Protein AF-A0A7C3SY95-F1 (afdb_monomer_lite)

Secondary structure (DSSP, 8-state):
--------------------TT-HHHHHHHHHHTHHHH-SS-SSEEEHHHHHHHSTT--HHHHHHH-SSSSSEEEHHHHHHHHHHHHH-S--SSS----------THHHHHHHHHHHHHHHHHHHT---

Foldseek 3Di:
DDDDDDDDDPPPPLPAPEDDPPDLLSLLVVCLVCVVVLPPPPPQKHAPVSSCVRHPPDDQVSQVVLVDVNPRIHHSVSSVVVNVVVVQPPDDPDPDDDPDDDPPPCPVVVVVVVVVVVVVVVVVVPPDD

Radius of gyration: 28.33 Å; chains: 1; bounding box: 79×61×69 Å

Sequence (129 aa):
MITLFSIMALTTTTNPIIVEKDKPIDYAYAMYDNFDMIDTNGDDLITLQEAQRLIEGLDLEIFLSFDRDGNQQLSEEELQLAIKELSTCGSQLQRGCSCAVNRVETWISDFIAILFSMTILLFMGSVKK

Structure (mmCIF, N/CA/C/O backbone):
data_AF-A0A7C3SY95-F1
#
_entry.id   AF-A0A7C3SY95-F1
#
loop_
_atom_site.group_PDB
_atom_site.id
_atom_site.type_symbol
_atom_site.label_atom_id
_atom_site.label_alt_id
_atom_site.label_comp_id
_atom_site.label_asym_id
_atom_site.label_entity_id
_atom_site.label_seq_id
_atom_site.pdbx_PDB_ins_code
_atom_site.Cartn_x
_atom_site.Cartn_y
_atom_site.Cartn_z
_atom_site.occupancy
_atom_site.B_iso_or_equiv
_atom_site.auth_seq_id
_atom_site.auth_comp_id
_atom_site.auth_asym_id
_atom_site.auth_atom_id
_atom_site.pdbx_PDB_model_num
ATOM 1 N N . MET A 1 1 ? 14.345 -36.239 -38.924 1.00 42.25 1 MET A N 1
ATOM 2 C CA . MET A 1 1 ? 14.813 -34.838 -38.979 1.00 42.25 1 MET A CA 1
ATOM 3 C C . MET A 1 1 ? 13.989 -34.067 -37.962 1.00 42.25 1 MET A C 1
ATOM 5 O O . MET A 1 1 ? 12.778 -34.228 -37.958 1.00 42.25 1 MET A O 1
ATOM 9 N N . ILE A 1 2 ? 14.661 -33.419 -37.014 1.00 44.66 2 ILE A N 1
ATOM 10 C CA . ILE A 1 2 ? 14.120 -32.952 -35.729 1.00 44.66 2 ILE A CA 1
ATOM 11 C C . ILE A 1 2 ? 13.095 -31.823 -35.929 1.00 44.66 2 ILE A C 1
ATOM 13 O O . ILE A 1 2 ? 13.294 -30.930 -36.747 1.00 44.66 2 ILE A O 1
ATOM 17 N N . THR A 1 3 ? 11.999 -31.910 -35.179 1.00 49.72 3 THR A N 1
ATOM 18 C CA . THR A 1 3 ? 10.897 -30.949 -35.048 1.00 49.72 3 THR A CA 1
ATOM 19 C C . THR A 1 3 ? 11.361 -29.610 -34.475 1.00 49.72 3 THR A C 1
ATOM 21 O O . THR A 1 3 ? 12.041 -29.603 -33.453 1.00 49.72 3 THR A O 1
ATOM 24 N N . LEU A 1 4 ? 10.909 -28.488 -35.042 1.00 48.38 4 LEU A N 1
ATOM 25 C CA . LEU A 1 4 ? 11.000 -27.169 -34.408 1.00 48.38 4 LEU A CA 1
ATOM 26 C C . LEU A 1 4 ? 9.627 -26.490 -34.463 1.00 48.38 4 LEU A C 1
ATOM 28 O O . LEU A 1 4 ? 9.239 -25.894 -35.463 1.00 48.38 4 LEU A O 1
ATOM 32 N N . PHE A 1 5 ? 8.886 -26.637 -33.365 1.00 50.69 5 PHE A N 1
ATOM 33 C CA . PHE A 1 5 ? 7.806 -25.736 -32.981 1.00 50.69 5 PHE A CA 1
ATOM 34 C C . PHE A 1 5 ? 8.436 -24.368 -32.697 1.00 50.69 5 PHE A C 1
ATOM 36 O O . PHE A 1 5 ? 9.169 -24.226 -31.719 1.00 50.69 5 PHE A O 1
ATOM 43 N N . SER A 1 6 ? 8.183 -23.374 -33.550 1.00 50.88 6 SER A N 1
ATOM 44 C CA . SER A 1 6 ? 8.517 -21.987 -33.223 1.00 50.88 6 SER A CA 1
ATOM 45 C C . SER A 1 6 ? 7.510 -21.454 -32.212 1.00 50.88 6 SER A C 1
ATOM 47 O O . SER A 1 6 ? 6.304 -21.409 -32.442 1.00 50.88 6 SER A O 1
ATOM 49 N N . ILE A 1 7 ? 8.073 -21.114 -31.066 1.00 58.22 7 ILE A N 1
ATOM 50 C CA . ILE A 1 7 ? 7.466 -20.663 -29.827 1.00 58.22 7 ILE A CA 1
ATOM 51 C C . ILE A 1 7 ? 7.208 -19.152 -29.931 1.00 58.22 7 ILE A C 1
ATOM 53 O O . ILE A 1 7 ? 7.998 -18.445 -30.546 1.00 58.22 7 ILE A O 1
ATOM 57 N N . MET A 1 8 ? 6.138 -18.697 -29.272 1.00 52.16 8 MET A N 1
ATOM 58 C CA . MET A 1 8 ? 5.982 -17.378 -28.638 1.00 52.16 8 MET A CA 1
ATOM 59 C C . MET A 1 8 ? 6.286 -16.111 -29.453 1.00 52.16 8 MET A C 1
ATOM 61 O O . MET A 1 8 ? 7.429 -15.723 -29.654 1.00 52.16 8 MET A O 1
ATOM 65 N N . ALA A 1 9 ? 5.231 -15.329 -29.664 1.00 38.56 9 ALA A N 1
ATOM 66 C CA . ALA A 1 9 ? 5.232 -13.942 -29.205 1.00 38.56 9 ALA A CA 1
ATOM 67 C C . ALA A 1 9 ? 3.789 -13.560 -28.856 1.00 38.56 9 ALA A C 1
ATOM 69 O O . ALA A 1 9 ? 3.079 -12.942 -29.644 1.00 38.56 9 ALA A O 1
ATOM 70 N N . LEU A 1 10 ? 3.332 -13.997 -27.678 1.00 38.59 10 LEU A N 1
ATOM 71 C CA . LEU A 1 10 ? 2.187 -13.373 -27.027 1.00 38.59 10 LEU A CA 1
ATOM 72 C C . LEU A 1 10 ? 2.680 -11.990 -26.599 1.00 38.59 10 LEU A C 1
ATOM 74 O O . LEU A 1 10 ? 3.339 -11.851 -25.574 1.00 38.59 10 LEU A O 1
ATOM 78 N N . THR A 1 11 ? 2.472 -10.982 -27.440 1.00 40.03 11 THR A N 1
ATOM 79 C CA . THR A 1 11 ? 2.727 -9.593 -27.068 1.00 40.03 11 THR A CA 1
ATOM 80 C C . THR A 1 11 ? 1.663 -9.208 -26.051 1.00 40.03 11 THR A C 1
ATOM 82 O O . THR A 1 11 ? 0.590 -8.730 -26.416 1.00 40.03 11 THR A O 1
ATOM 85 N N . THR A 1 12 ? 1.928 -9.471 -24.773 1.00 38.12 12 THR A N 1
ATOM 86 C CA . THR A 1 12 ? 1.223 -8.807 -23.683 1.00 38.12 12 THR A CA 1
ATOM 87 C C . THR A 1 12 ? 1.573 -7.335 -23.805 1.00 38.12 12 THR A C 1
ATOM 89 O O . THR A 1 12 ? 2.667 -6.905 -23.448 1.00 38.12 12 THR A O 1
ATOM 92 N N . THR A 1 13 ? 0.676 -6.572 -24.415 1.00 37.81 13 THR A N 1
ATOM 93 C CA . THR A 1 13 ? 0.712 -5.118 -24.381 1.00 37.81 13 THR A CA 1
ATOM 94 C C . THR A 1 13 ? 0.508 -4.715 -22.926 1.00 37.81 13 THR A C 1
ATOM 96 O O . THR A 1 13 ? -0.626 -4.566 -22.475 1.00 37.81 13 THR A O 1
ATOM 99 N N . THR A 1 14 ? 1.596 -4.604 -22.168 1.00 44.19 14 THR A N 1
ATOM 100 C CA . THR A 1 14 ? 1.605 -3.915 -20.880 1.00 44.19 14 THR A CA 1
ATOM 101 C C . THR A 1 14 ? 1.451 -2.438 -21.200 1.00 44.19 14 THR A C 1
ATOM 103 O O . THR A 1 14 ? 2.426 -1.711 -21.374 1.00 44.19 14 THR A O 1
ATOM 106 N N . ASN A 1 15 ? 0.210 -2.023 -21.430 1.00 57.06 15 ASN A N 1
ATOM 107 C CA . ASN A 1 15 ? -0.105 -0.613 -21.510 1.00 57.06 15 ASN A CA 1
ATOM 108 C C . ASN A 1 15 ? 0.135 -0.066 -20.093 1.00 57.06 15 ASN A C 1
ATOM 110 O O . ASN A 1 15 ? -0.489 -0.592 -19.169 1.00 57.06 15 ASN A O 1
ATOM 114 N N . PRO A 1 16 ? 1.064 0.884 -19.892 1.00 58.16 16 PRO A N 1
ATOM 115 C CA . PRO A 1 16 ? 1.356 1.392 -18.558 1.00 58.16 16 PRO A CA 1
ATOM 116 C C . PRO A 1 16 ? 0.078 1.968 -17.949 1.00 58.16 16 PRO A C 1
ATOM 118 O O . PRO A 1 16 ? -0.711 2.624 -18.642 1.00 58.16 16 PRO A O 1
ATOM 121 N N . ILE A 1 17 ? -0.152 1.692 -16.666 1.00 67.75 17 ILE A N 1
ATOM 122 C CA . ILE A 1 17 ? -1.318 2.222 -15.962 1.00 67.75 17 ILE A CA 1
ATOM 123 C C . ILE A 1 17 ? -1.022 3.691 -15.670 1.00 67.75 17 ILE A C 1
ATOM 125 O O . ILE A 1 17 ? -0.282 4.022 -14.746 1.00 67.75 17 ILE A O 1
ATOM 129 N N . ILE A 1 18 ? -1.571 4.579 -16.496 1.00 61.22 18 ILE A N 1
ATOM 130 C CA . ILE A 1 18 ? -1.479 6.025 -16.292 1.00 61.22 18 ILE A CA 1
ATOM 131 C C . ILE A 1 18 ? -2.519 6.404 -15.236 1.00 61.22 18 ILE A C 1
ATOM 133 O O . ILE A 1 18 ? -3.711 6.475 -15.533 1.00 61.22 18 ILE A O 1
ATOM 137 N N . VAL A 1 19 ? -2.064 6.625 -14.003 1.00 63.56 19 VAL A N 1
ATOM 138 C CA . VAL A 1 19 ? -2.909 7.064 -12.885 1.00 63.56 19 VAL A CA 1
ATOM 139 C C . VAL A 1 19 ? -2.802 8.582 -12.734 1.00 63.56 19 VAL A C 1
ATOM 141 O O . VAL A 1 19 ? -1.708 9.148 -12.714 1.00 63.56 19 VAL A O 1
ATOM 144 N N . GLU A 1 20 ? -3.949 9.254 -12.652 1.00 59.72 20 GLU A N 1
ATOM 145 C CA . GLU A 1 20 ? -4.035 10.699 -12.443 1.00 59.72 20 GLU A CA 1
ATOM 146 C C . GLU A 1 20 ? -3.625 11.048 -10.999 1.00 59.72 20 GLU A C 1
ATOM 148 O O . GLU A 1 20 ? -4.209 10.555 -10.034 1.00 59.72 20 GLU A O 1
ATOM 153 N N . LYS A 1 21 ? -2.610 11.913 -10.839 1.00 56.94 21 LYS A N 1
ATOM 154 C CA . LYS A 1 21 ? -1.962 12.224 -9.545 1.00 56.94 21 LYS A CA 1
ATOM 155 C C . LYS A 1 21 ? -2.906 12.812 -8.483 1.00 56.94 21 LYS A C 1
ATOM 157 O O . LYS A 1 21 ? -2.590 12.778 -7.296 1.00 56.94 21 LYS A O 1
ATOM 162 N N . ASP A 1 22 ? -4.068 13.319 -8.889 1.00 60.22 22 ASP A N 1
ATOM 163 C CA . ASP A 1 22 ? -4.998 14.057 -8.029 1.00 60.22 22 ASP A CA 1
ATOM 164 C C . ASP A 1 22 ? -5.797 13.172 -7.053 1.00 60.22 22 ASP A C 1
ATOM 166 O O . ASP A 1 22 ? -6.490 13.691 -6.172 1.00 60.22 22 ASP A O 1
ATOM 170 N N . LYS A 1 23 ? -5.699 11.839 -7.163 1.00 67.06 23 LYS A N 1
ATOM 171 C CA . LYS A 1 23 ? -6.407 10.893 -6.289 1.00 67.06 23 LYS A CA 1
ATOM 172 C C . LYS A 1 23 ? -5.492 9.756 -5.822 1.00 67.06 23 LYS A C 1
ATOM 174 O O . LYS A 1 23 ? -5.334 8.769 -6.534 1.00 67.06 23 LYS A O 1
ATOM 179 N N . PRO A 1 24 ? -4.949 9.815 -4.589 1.00 67.75 24 PRO A N 1
ATOM 180 C CA . PRO A 1 24 ? -4.106 8.741 -4.057 1.00 67.75 24 PRO A CA 1
ATOM 181 C C . PRO A 1 24 ? -4.834 7.387 -4.015 1.00 67.75 24 PRO A C 1
ATOM 183 O O . PRO A 1 24 ? -4.216 6.352 -4.229 1.00 67.75 24 PRO A O 1
ATOM 186 N N . ILE A 1 25 ? -6.161 7.381 -3.834 1.00 75.19 25 ILE A N 1
ATOM 187 C CA . ILE A 1 25 ? -6.962 6.147 -3.841 1.00 75.19 25 ILE A CA 1
ATOM 188 C C . ILE A 1 25 ? -6.863 5.370 -5.165 1.00 75.19 25 ILE A C 1
ATOM 190 O O . ILE A 1 25 ? -6.911 4.143 -5.148 1.00 75.19 25 ILE A O 1
ATOM 194 N N . ASP A 1 26 ? -6.671 6.058 -6.294 1.00 80.56 26 ASP A N 1
ATOM 195 C CA . ASP A 1 26 ? -6.599 5.417 -7.610 1.00 80.56 26 ASP A CA 1
ATOM 196 C C . ASP A 1 26 ? -5.304 4.598 -7.747 1.00 80.56 26 ASP A C 1
ATOM 198 O O . ASP A 1 26 ? -5.310 3.533 -8.360 1.00 80.56 26 ASP A O 1
ATOM 202 N N . TYR A 1 27 ? -4.214 5.029 -7.096 1.00 82.38 27 TYR A N 1
ATOM 203 C CA . TYR A 1 27 ? -2.974 4.253 -7.009 1.00 82.38 27 TYR A CA 1
ATOM 204 C C . TYR A 1 27 ? -3.152 2.996 -6.159 1.00 82.38 27 TYR A C 1
ATOM 206 O O . TYR A 1 27 ? -2.681 1.934 -6.554 1.00 82.38 27 TYR A O 1
ATOM 214 N N . ALA A 1 28 ? -3.863 3.094 -5.031 1.00 83.94 28 ALA A N 1
ATOM 215 C CA . ALA A 1 28 ? -4.131 1.940 -4.177 1.00 83.94 28 ALA A CA 1
ATOM 216 C C . ALA A 1 28 ? -4.969 0.878 -4.910 1.00 83.94 28 ALA A C 1
ATOM 218 O O . ALA A 1 28 ? -4.630 -0.300 -4.859 1.00 83.94 28 ALA A O 1
ATOM 219 N N . TYR A 1 29 ? -6.004 1.286 -5.656 1.00 84.31 29 TYR A N 1
ATOM 220 C CA . TYR A 1 29 ? -6.764 0.367 -6.512 1.00 84.31 29 TYR A CA 1
ATOM 221 C C . TYR A 1 29 ? -5.915 -0.216 -7.641 1.00 84.31 29 TYR A C 1
ATOM 223 O O . TYR A 1 29 ? -5.964 -1.418 -7.867 1.00 84.31 29 TYR A O 1
ATOM 231 N N . ALA A 1 30 ? -5.108 0.599 -8.327 1.00 85.69 30 ALA A N 1
ATOM 232 C CA . ALA A 1 30 ? -4.242 0.110 -9.397 1.00 85.69 30 ALA A CA 1
ATOM 233 C C . ALA A 1 30 ? -3.231 -0.933 -8.895 1.00 85.69 30 ALA A C 1
ATOM 235 O O . ALA A 1 30 ? -3.001 -1.927 -9.582 1.00 85.69 30 ALA A O 1
ATOM 236 N N . MET A 1 31 ? -2.655 -0.724 -7.707 1.00 87.31 31 MET A N 1
ATOM 237 C CA . MET A 1 31 ? -1.753 -1.683 -7.065 1.00 87.31 31 MET A CA 1
ATOM 238 C C . MET A 1 31 ? -2.483 -2.949 -6.630 1.00 87.31 31 MET A C 1
ATOM 240 O O . MET A 1 31 ? -2.001 -4.040 -6.897 1.00 87.31 31 MET A O 1
ATOM 244 N N . TYR A 1 32 ? -3.650 -2.804 -6.001 1.00 88.31 32 TYR A N 1
ATOM 245 C CA . TYR A 1 32 ? -4.447 -3.928 -5.515 1.00 88.31 32 TYR A CA 1
ATOM 246 C C . TYR A 1 32 ? -4.965 -4.811 -6.660 1.00 88.31 32 TYR A C 1
ATOM 248 O O . TYR A 1 32 ? -4.797 -6.025 -6.637 1.00 88.31 32 TYR A O 1
ATOM 256 N N . ASP A 1 33 ? -5.526 -4.211 -7.711 1.00 88.06 33 ASP A N 1
ATOM 257 C CA . ASP A 1 33 ? -6.078 -4.946 -8.856 1.00 88.06 33 ASP A CA 1
ATOM 258 C C . ASP A 1 33 ? -4.992 -5.647 -9.690 1.00 88.06 33 ASP A C 1
ATOM 260 O O . ASP A 1 33 ? -5.278 -6.620 -10.387 1.00 88.06 33 ASP A O 1
ATOM 264 N N . ASN A 1 34 ? -3.751 -5.151 -9.643 1.00 87.88 34 ASN A N 1
ATOM 265 C CA . ASN A 1 34 ? -2.614 -5.705 -10.381 1.00 87.88 34 ASN A CA 1
ATOM 266 C C . ASN A 1 34 ? -1.561 -6.312 -9.450 1.00 87.88 34 ASN A C 1
ATOM 268 O O . ASN A 1 34 ? -0.405 -6.422 -9.855 1.00 87.88 34 ASN A O 1
ATOM 272 N N . PHE A 1 35 ? -1.940 -6.703 -8.231 1.00 88.00 35 PHE A N 1
ATOM 273 C CA . PHE A 1 35 ? -1.008 -7.164 -7.204 1.00 88.00 35 PHE A CA 1
ATOM 274 C C . PHE A 1 35 ? -0.118 -8.306 -7.711 1.00 88.00 35 PHE A C 1
ATOM 276 O O . PHE A 1 35 ? 1.095 -8.138 -7.802 1.00 88.00 35 PHE A O 1
ATOM 283 N N . ASP A 1 36 ? -0.734 -9.379 -8.218 1.00 88.62 36 ASP A N 1
ATOM 284 C CA . ASP A 1 36 ? -0.054 -10.539 -8.822 1.00 88.62 36 ASP A CA 1
ATOM 285 C C . ASP A 1 36 ? 0.848 -10.185 -10.018 1.00 88.62 36 ASP A C 1
ATOM 287 O O . ASP A 1 36 ? 1.741 -10.941 -10.396 1.00 88.62 36 ASP A O 1
ATOM 291 N N . MET A 1 37 ? 0.564 -9.071 -10.696 1.00 86.69 37 MET A N 1
ATOM 292 C CA . MET A 1 37 ? 1.328 -8.627 -11.860 1.00 86.69 37 MET A CA 1
ATOM 293 C C . MET A 1 37 ? 2.520 -7.756 -11.450 1.00 86.69 37 MET A C 1
ATOM 295 O O . MET A 1 37 ? 3.547 -7.761 -12.132 1.00 86.69 37 MET A O 1
ATOM 299 N N . ILE A 1 38 ? 2.368 -6.991 -10.367 1.00 88.38 38 ILE A N 1
ATOM 300 C CA . ILE A 1 38 ? 3.390 -6.113 -9.797 1.00 88.38 38 ILE A CA 1
ATOM 301 C C . ILE A 1 38 ? 4.399 -6.926 -9.000 1.00 88.38 38 ILE A C 1
ATOM 303 O O . ILE A 1 38 ? 5.603 -6.738 -9.211 1.00 88.38 38 ILE A O 1
ATOM 307 N N . ASP A 1 39 ? 3.924 -7.850 -8.167 1.00 90.12 39 ASP A N 1
ATOM 308 C CA . ASP A 1 39 ? 4.759 -8.791 -7.432 1.00 90.12 39 ASP A CA 1
ATOM 309 C C . ASP A 1 39 ? 5.441 -9.770 -8.403 1.00 90.12 39 ASP A C 1
ATOM 311 O O . ASP A 1 39 ? 4.989 -10.871 -8.714 1.00 90.12 39 ASP A O 1
ATOM 315 N N . THR A 1 40 ? 6.566 -9.320 -8.951 1.00 88.94 40 THR A N 1
ATOM 316 C CA . THR A 1 40 ? 7.367 -10.095 -9.899 1.00 88.94 40 THR A CA 1
ATOM 317 C C . THR A 1 40 ? 8.200 -11.149 -9.175 1.00 88.94 40 THR A C 1
ATOM 319 O O . THR A 1 40 ? 8.679 -12.101 -9.801 1.00 88.94 40 THR A O 1
ATOM 322 N N . ASN A 1 41 ? 8.459 -10.936 -7.886 1.00 88.62 41 ASN A N 1
ATOM 323 C CA . ASN A 1 41 ? 9.395 -11.725 -7.108 1.00 88.62 41 ASN A CA 1
ATOM 324 C C . ASN A 1 41 ? 8.680 -12.859 -6.330 1.00 88.62 41 ASN A C 1
ATOM 326 O O . ASN A 1 41 ? 9.313 -13.884 -6.054 1.00 88.62 41 ASN A O 1
ATOM 330 N N . GLY A 1 42 ? 7.366 -12.731 -6.120 1.00 89.44 42 GLY A N 1
ATOM 331 C CA . GLY A 1 42 ? 6.482 -13.700 -5.484 1.00 89.44 42 GLY A CA 1
ATOM 332 C C . GLY A 1 42 ? 6.598 -13.726 -3.961 1.00 89.44 42 GLY A C 1
ATOM 333 O O . GLY A 1 42 ? 6.515 -14.817 -3.390 1.00 89.44 42 GLY A O 1
ATOM 334 N N . ASP A 1 43 ? 6.888 -12.593 -3.319 1.00 91.56 43 ASP A N 1
ATOM 335 C CA . ASP A 1 43 ? 7.019 -12.472 -1.861 1.00 91.56 43 ASP A CA 1
ATOM 336 C C . ASP A 1 43 ? 5.764 -11.935 -1.164 1.00 91.56 43 ASP A C 1
ATOM 338 O O . ASP A 1 43 ? 5.805 -11.699 0.046 1.00 91.56 43 ASP A O 1
ATOM 342 N N . ASP A 1 44 ? 4.652 -11.811 -1.896 1.00 90.25 44 ASP A N 1
ATOM 343 C CA . ASP A 1 44 ? 3.379 -11.267 -1.419 1.00 90.25 44 ASP A CA 1
ATOM 344 C C . ASP A 1 44 ? 3.522 -9.824 -0.888 1.00 90.25 44 ASP A C 1
ATOM 346 O O . ASP A 1 44 ? 2.729 -9.359 -0.061 1.00 90.25 44 ASP A O 1
ATOM 350 N N . LEU A 1 45 ? 4.543 -9.097 -1.354 1.00 92.25 45 LEU A N 1
ATOM 351 C CA . LEU A 1 45 ? 4.801 -7.703 -1.028 1.00 92.25 45 LEU A CA 1
ATOM 352 C C . LEU A 1 45 ? 5.098 -6.920 -2.309 1.00 92.25 45 LEU A C 1
ATOM 354 O O . LEU A 1 45 ? 5.699 -7.400 -3.262 1.00 92.25 45 LEU A O 1
ATOM 358 N N . ILE A 1 46 ? 4.691 -5.656 -2.329 1.00 91.69 46 ILE A N 1
ATOM 359 C CA . ILE A 1 46 ? 5.005 -4.751 -3.430 1.00 91.69 46 ILE A CA 1
ATOM 360 C C . ILE A 1 46 ? 6.073 -3.775 -2.970 1.00 91.69 46 ILE A C 1
ATOM 362 O O . ILE A 1 46 ? 5.841 -2.958 -2.080 1.00 91.69 46 ILE A O 1
ATOM 366 N N . THR A 1 47 ? 7.230 -3.792 -3.623 1.00 92.62 47 THR A N 1
ATOM 367 C CA . THR A 1 47 ? 8.249 -2.753 -3.453 1.00 92.62 47 THR A CA 1
ATOM 368 C C . THR A 1 47 ? 7.972 -1.540 -4.348 1.00 92.62 47 THR A C 1
ATOM 370 O O . THR A 1 47 ? 7.310 -1.630 -5.386 1.00 92.62 47 THR A O 1
ATOM 373 N N . LEU A 1 48 ? 8.562 -0.384 -4.015 1.00 89.44 48 LEU A N 1
ATOM 374 C CA . LEU A 1 48 ? 8.490 0.808 -4.873 1.00 89.44 48 LEU A CA 1
ATOM 375 C C . LEU A 1 48 ? 8.977 0.518 -6.301 1.00 89.44 48 LEU A C 1
ATOM 377 O O . LEU A 1 48 ? 8.409 1.018 -7.270 1.00 89.44 48 LEU A O 1
ATOM 381 N N . GLN A 1 49 ? 10.037 -0.284 -6.435 1.00 88.88 49 GLN A N 1
ATOM 382 C CA . GLN A 1 49 ? 10.611 -0.603 -7.738 1.00 88.88 49 GLN A CA 1
ATOM 383 C C . GLN A 1 49 ? 9.649 -1.436 -8.587 1.00 88.88 49 GLN A C 1
ATOM 385 O O . GLN A 1 49 ? 9.560 -1.215 -9.794 1.00 88.88 49 GLN A O 1
ATOM 390 N N . GLU A 1 50 ? 8.940 -2.382 -7.979 1.00 89.56 50 GLU A N 1
ATOM 391 C CA . GLU A 1 50 ? 7.922 -3.186 -8.655 1.00 89.56 50 GLU A CA 1
ATOM 392 C C . GLU A 1 50 ? 6.728 -2.334 -9.058 1.00 89.56 50 GLU A C 1
ATOM 394 O O . GLU A 1 50 ? 6.327 -2.352 -10.222 1.00 89.56 50 GLU A O 1
ATOM 399 N N . ALA A 1 51 ? 6.236 -1.492 -8.150 1.00 87.31 51 ALA A N 1
ATOM 400 C CA . ALA A 1 51 ? 5.128 -0.596 -8.443 1.00 87.31 51 ALA A CA 1
ATOM 401 C C . ALA A 1 51 ? 5.459 0.374 -9.595 1.00 87.31 51 ALA A C 1
ATOM 403 O O . ALA A 1 51 ? 4.659 0.539 -10.514 1.00 87.31 51 ALA A O 1
ATOM 404 N N . GLN A 1 52 ? 6.666 0.953 -9.618 1.00 88.06 52 GLN A N 1
ATOM 405 C CA . GLN A 1 52 ? 7.115 1.868 -10.679 1.00 88.06 52 GLN A CA 1
ATOM 406 C C . GLN A 1 52 ? 7.299 1.205 -12.051 1.00 88.06 52 GLN A C 1
ATOM 408 O O . GLN A 1 52 ? 7.305 1.907 -13.062 1.00 88.06 52 GLN A O 1
ATOM 413 N N . ARG A 1 53 ? 7.461 -0.124 -12.121 1.00 86.31 53 ARG A N 1
ATOM 414 C CA . ARG A 1 53 ? 7.555 -0.832 -13.411 1.00 86.31 53 ARG A CA 1
ATOM 415 C C . ARG A 1 53 ? 6.230 -0.847 -14.164 1.00 86.31 53 ARG A C 1
ATOM 417 O O . ARG A 1 53 ? 6.253 -0.890 -15.391 1.00 86.31 53 ARG A O 1
ATOM 424 N N . LEU A 1 54 ? 5.105 -0.846 -13.449 1.00 82.00 54 LEU A N 1
ATOM 425 C CA . LEU A 1 54 ? 3.766 -0.929 -14.044 1.00 82.00 54 LEU A CA 1
ATOM 426 C C . LEU A 1 54 ? 2.979 0.377 -13.945 1.00 82.00 54 LEU A C 1
ATOM 428 O O . LEU A 1 54 ? 2.189 0.687 -14.840 1.00 82.00 54 LEU A O 1
ATOM 432 N N . ILE A 1 55 ? 3.216 1.148 -12.887 1.00 82.19 55 ILE A N 1
ATOM 433 C CA . ILE A 1 55 ? 2.558 2.421 -12.618 1.00 82.19 55 ILE A CA 1
ATOM 434 C C . ILE A 1 55 ? 3.569 3.541 -12.858 1.00 82.19 55 ILE A C 1
ATOM 436 O O . ILE A 1 55 ? 4.381 3.892 -11.997 1.00 82.19 55 ILE A O 1
ATOM 440 N N . GLU A 1 56 ? 3.519 4.119 -14.054 1.00 78.25 56 GLU A N 1
ATOM 441 C CA . GLU A 1 56 ? 4.357 5.264 -14.392 1.00 78.25 56 GLU A CA 1
ATOM 442 C C . GLU A 1 56 ? 3.911 6.505 -13.602 1.00 78.25 56 GLU A C 1
ATOM 444 O O . GLU A 1 56 ? 2.730 6.848 -13.551 1.00 78.25 56 GLU A O 1
ATOM 449 N N . GLY A 1 57 ? 4.867 7.204 -12.983 1.00 77.19 57 GLY A N 1
ATOM 450 C CA . GLY A 1 57 ? 4.599 8.436 -12.232 1.00 77.19 57 GLY A CA 1
ATOM 451 C C . GLY A 1 57 ? 4.181 8.238 -10.772 1.00 77.19 57 GLY A C 1
ATOM 452 O O . GLY A 1 57 ? 3.821 9.220 -10.120 1.00 77.19 57 GLY A O 1
ATOM 453 N N . LEU A 1 58 ? 4.260 7.011 -10.243 1.00 81.88 58 LEU A N 1
ATOM 454 C CA . LEU A 1 58 ? 4.104 6.761 -8.813 1.00 81.88 58 LEU A CA 1
ATOM 455 C C . LEU A 1 58 ? 5.223 7.443 -8.010 1.00 81.88 58 LEU A C 1
ATOM 457 O O . LEU A 1 58 ? 6.413 7.161 -8.187 1.00 81.88 58 LEU A O 1
ATOM 461 N N . ASP A 1 59 ? 4.810 8.331 -7.110 1.00 84.62 59 ASP A N 1
ATOM 462 C CA . ASP A 1 59 ? 5.693 9.078 -6.219 1.00 84.62 59 ASP A CA 1
ATOM 463 C C . ASP A 1 59 ? 6.010 8.270 -4.951 1.00 84.62 59 ASP A C 1
ATOM 465 O O . ASP A 1 59 ? 5.146 7.561 -4.427 1.00 84.62 59 ASP A O 1
ATOM 469 N N . LEU A 1 60 ? 7.230 8.418 -4.428 1.00 85.94 60 LEU A N 1
ATOM 470 C CA . LEU A 1 60 ? 7.647 7.768 -3.185 1.00 85.94 60 LEU A CA 1
ATOM 471 C C . LEU A 1 60 ? 6.770 8.220 -2.013 1.00 85.94 60 LEU A C 1
ATOM 473 O O . LEU A 1 60 ? 6.405 7.404 -1.177 1.00 85.94 60 LEU A O 1
ATOM 477 N N . GLU A 1 61 ? 6.401 9.501 -1.960 1.00 85.19 61 GLU A N 1
ATOM 478 C CA . GLU A 1 61 ? 5.572 10.028 -0.869 1.00 85.19 61 GLU A CA 1
ATOM 479 C C . GLU A 1 61 ? 4.174 9.395 -0.846 1.00 85.19 61 GLU A C 1
ATOM 481 O O . GLU A 1 61 ? 3.638 9.119 0.225 1.00 85.19 61 GLU A O 1
ATOM 486 N N . ILE A 1 62 ? 3.600 9.125 -2.025 1.00 83.19 62 ILE A N 1
ATOM 487 C CA . ILE A 1 62 ? 2.299 8.455 -2.147 1.00 83.19 62 ILE A CA 1
ATOM 488 C C . ILE A 1 62 ? 2.438 6.991 -1.730 1.00 83.19 62 ILE A C 1
ATOM 490 O O . ILE A 1 62 ? 1.623 6.501 -0.955 1.00 83.19 62 ILE A O 1
ATOM 494 N N . PHE A 1 63 ? 3.488 6.309 -2.182 1.00 88.62 63 PHE A N 1
ATOM 495 C CA . PHE A 1 63 ? 3.754 4.923 -1.803 1.00 88.62 63 PHE A CA 1
ATOM 496 C C . PHE A 1 63 ? 3.916 4.763 -0.281 1.00 88.62 63 PHE A C 1
ATOM 498 O O . PHE A 1 63 ? 3.231 3.951 0.335 1.00 88.62 63 PHE A O 1
ATOM 505 N N . LEU A 1 64 ? 4.731 5.616 0.345 1.00 88.94 64 LEU A N 1
ATOM 506 C CA . LEU A 1 64 ? 4.932 5.631 1.798 1.00 88.94 64 LEU A CA 1
ATOM 507 C C . LEU A 1 64 ? 3.682 6.051 2.584 1.00 88.94 64 LEU A C 1
ATOM 509 O O . LEU A 1 64 ? 3.620 5.827 3.786 1.00 88.94 64 LEU A O 1
ATOM 513 N N . SER A 1 65 ? 2.689 6.673 1.941 1.00 85.44 65 SER A N 1
ATOM 514 C CA . SER A 1 65 ? 1.424 7.004 2.606 1.00 85.44 65 SER A CA 1
ATOM 515 C C . SER A 1 65 ? 0.534 5.781 2.853 1.00 85.44 65 SER A C 1
ATOM 517 O O . SER A 1 65 ? -0.347 5.840 3.712 1.00 85.44 65 SER A O 1
ATOM 519 N N . PHE A 1 66 ? 0.764 4.685 2.122 1.00 85.88 66 PHE A N 1
ATOM 520 C CA . PHE A 1 66 ? 0.054 3.417 2.301 1.00 85.88 66 PHE A CA 1
ATOM 521 C C . PHE A 1 66 ? 0.786 2.456 3.240 1.00 85.88 66 PHE A C 1
ATOM 523 O O . PHE A 1 66 ? 0.127 1.654 3.898 1.00 85.88 66 PHE A O 1
ATOM 530 N N . ASP A 1 67 ? 2.112 2.577 3.326 1.00 90.06 67 ASP A N 1
ATOM 531 C CA . ASP A 1 67 ? 2.975 1.792 4.208 1.00 90.06 67 ASP A CA 1
ATOM 532 C C . ASP A 1 67 ? 2.716 2.184 5.669 1.00 90.06 67 ASP A C 1
ATOM 534 O O . ASP A 1 67 ? 2.990 3.311 6.100 1.00 90.06 67 ASP A O 1
ATOM 538 N N . ARG A 1 68 ? 2.121 1.269 6.436 1.00 86.50 68 ARG A N 1
ATOM 539 C CA . ARG A 1 68 ? 1.707 1.537 7.820 1.00 86.50 68 ARG A CA 1
ATOM 540 C C . ARG A 1 68 ? 2.675 0.981 8.835 1.00 86.50 68 ARG A C 1
ATOM 542 O O . ARG A 1 68 ? 2.757 1.522 9.9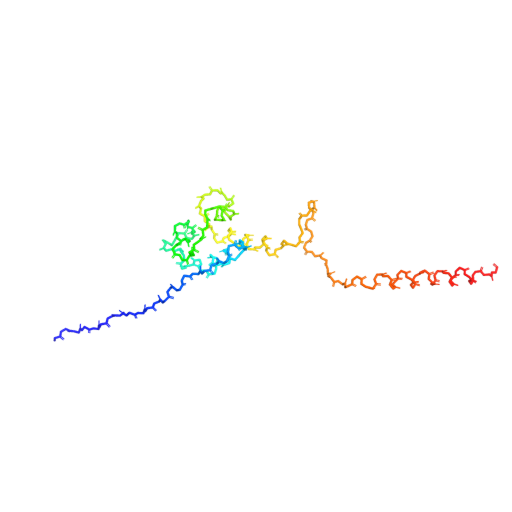42 1.00 86.50 68 ARG A O 1
ATOM 549 N N . ASP A 1 69 ? 3.347 -0.109 8.502 1.00 87.88 69 ASP A N 1
ATOM 550 C CA . ASP A 1 69 ? 4.334 -0.723 9.378 1.00 87.88 69 ASP A CA 1
ATOM 551 C C . ASP A 1 69 ? 5.736 -0.098 9.217 1.00 87.88 69 ASP A C 1
ATOM 553 O O . ASP A 1 69 ? 6.591 -0.268 10.092 1.00 87.88 69 ASP A O 1
ATOM 557 N N . GLY A 1 70 ? 5.934 0.723 8.181 1.00 88.25 70 GLY A N 1
ATOM 558 C CA . GLY A 1 70 ? 7.150 1.476 7.897 1.00 88.25 70 GLY A CA 1
ATOM 559 C C . GLY A 1 70 ? 8.253 0.624 7.275 1.00 88.25 70 GLY A C 1
ATOM 560 O O . GLY A 1 70 ? 9.436 0.965 7.413 1.00 88.25 70 GLY A O 1
ATOM 561 N N . ASN A 1 71 ? 7.902 -0.506 6.661 1.00 90.69 71 ASN A N 1
ATOM 562 C CA . ASN A 1 71 ? 8.855 -1.460 6.104 1.00 90.69 71 ASN A CA 1
ATOM 563 C C . ASN A 1 71 ? 9.293 -1.123 4.658 1.00 90.69 71 ASN A C 1
ATOM 565 O O . ASN A 1 71 ? 10.157 -1.815 4.117 1.00 90.69 71 ASN A O 1
ATOM 569 N N . GLN A 1 72 ? 8.774 -0.039 4.066 1.00 90.50 72 GLN A N 1
ATOM 570 C CA . GLN A 1 72 ? 8.991 0.419 2.683 1.00 90.50 72 GLN A CA 1
ATOM 571 C C . GLN A 1 72 ? 8.495 -0.555 1.604 1.00 90.50 72 GLN A C 1
ATOM 573 O O . GLN A 1 72 ? 8.963 -0.524 0.461 1.00 90.50 72 GLN A O 1
ATOM 578 N N . GLN A 1 73 ? 7.545 -1.407 1.958 1.00 93.12 73 GLN A N 1
ATOM 579 C CA . GLN A 1 73 ? 6.884 -2.388 1.111 1.00 93.12 73 GLN A CA 1
ATOM 580 C C . GLN A 1 73 ? 5.382 -2.325 1.405 1.00 93.12 73 GLN A C 1
ATOM 582 O O . GLN A 1 73 ? 4.968 -1.861 2.461 1.00 93.12 73 GLN A O 1
ATOM 587 N N . LEU A 1 74 ? 4.554 -2.740 0.452 1.00 91.81 74 LEU A N 1
ATOM 588 C CA . LEU A 1 74 ? 3.104 -2.741 0.621 1.00 91.81 74 LEU A CA 1
ATOM 589 C C . LEU A 1 74 ? 2.583 -4.164 0.543 1.00 91.81 74 LEU A C 1
ATOM 591 O O . LEU A 1 74 ? 2.694 -4.813 -0.495 1.00 91.81 74 LEU A O 1
ATOM 595 N N . SER A 1 75 ? 1.995 -4.621 1.639 1.00 92.31 75 SER A N 1
ATOM 596 C CA . SER A 1 75 ? 1.233 -5.868 1.674 1.00 92.31 75 SER A CA 1
ATOM 597 C C . SER A 1 75 ? -0.159 -5.700 1.056 1.00 92.31 75 SER A C 1
ATOM 599 O O . SER A 1 75 ? -0.700 -4.588 0.967 1.00 92.31 75 SER A O 1
ATOM 601 N N . GLU A 1 76 ? -0.775 -6.813 0.647 1.00 89.19 76 GLU A N 1
ATOM 602 C CA . GLU A 1 76 ? -2.159 -6.810 0.160 1.00 89.19 76 GLU A CA 1
ATOM 603 C C . GLU A 1 76 ? -3.110 -6.238 1.228 1.00 89.19 76 GLU A C 1
ATOM 605 O O . GLU A 1 76 ? -4.011 -5.446 0.925 1.00 89.19 76 GLU A O 1
ATOM 610 N N . GLU A 1 77 ? -2.885 -6.569 2.502 1.00 89.94 77 GLU A N 1
ATOM 611 C CA . GLU A 1 77 ? -3.703 -6.090 3.612 1.00 89.94 77 GLU A CA 1
ATOM 612 C C . GLU A 1 77 ? -3.589 -4.576 3.806 1.00 89.94 77 GLU A C 1
ATOM 614 O O . GLU A 1 77 ? -4.593 -3.913 4.083 1.00 89.94 77 GLU A O 1
ATOM 619 N N . GLU A 1 78 ? -2.395 -4.002 3.660 1.00 89.38 78 GLU A N 1
ATOM 620 C CA . GLU A 1 78 ? -2.189 -2.555 3.763 1.00 89.38 78 GLU A CA 1
ATOM 621 C C . GLU A 1 78 ? -2.898 -1.801 2.643 1.00 89.38 78 GLU A C 1
ATOM 623 O O . GLU A 1 78 ? -3.593 -0.815 2.913 1.00 89.38 78 GLU A O 1
ATOM 628 N N . LEU A 1 79 ? -2.821 -2.309 1.411 1.00 87.56 79 LEU A N 1
ATOM 629 C CA . LEU A 1 79 ? -3.555 -1.763 0.271 1.00 87.56 79 LEU A CA 1
ATOM 630 C C . LEU A 1 79 ? -5.068 -1.853 0.489 1.00 87.56 79 LEU A C 1
A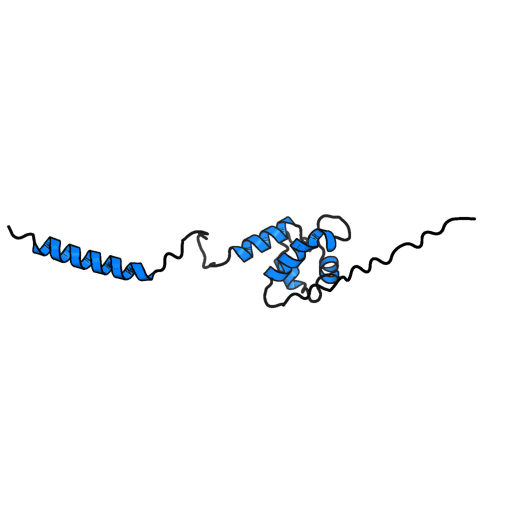TOM 632 O O . LEU A 1 79 ? -5.785 -0.862 0.319 1.00 87.56 79 LEU A O 1
ATOM 636 N N . GLN A 1 80 ? -5.568 -3.002 0.950 1.00 86.94 80 GLN A N 1
ATOM 637 C CA . GLN A 1 80 ? -6.986 -3.188 1.251 1.00 86.94 80 GLN A CA 1
ATOM 638 C C . GLN A 1 80 ? -7.460 -2.235 2.357 1.00 86.94 80 GLN A C 1
ATOM 640 O O . GLN A 1 80 ? -8.559 -1.671 2.289 1.00 86.94 80 GLN A O 1
ATOM 645 N N . LEU A 1 81 ? -6.641 -2.027 3.387 1.00 85.06 81 LEU A N 1
ATOM 646 C CA . LEU A 1 81 ? -6.941 -1.098 4.467 1.00 85.06 81 LEU A CA 1
ATOM 647 C C . LEU A 1 81 ? -6.920 0.361 4.002 1.00 85.06 81 LEU A C 1
ATOM 649 O O . LEU A 1 81 ? -7.785 1.124 4.439 1.00 85.06 81 LEU A O 1
ATOM 653 N N . ALA A 1 82 ? -5.991 0.742 3.124 1.00 83.31 82 ALA A N 1
ATOM 654 C CA . ALA A 1 82 ? -5.948 2.066 2.512 1.00 83.31 82 ALA A CA 1
ATOM 655 C C . ALA A 1 82 ? -7.200 2.318 1.658 1.00 83.31 82 ALA A C 1
ATOM 657 O O . ALA A 1 82 ? -7.870 3.338 1.824 1.00 83.31 82 ALA A O 1
ATOM 658 N N . ILE A 1 83 ? -7.599 1.352 0.826 1.00 83.50 83 ILE A N 1
ATOM 659 C CA . ILE A 1 83 ? -8.842 1.406 0.040 1.00 83.50 83 ILE A CA 1
ATOM 660 C C . ILE A 1 83 ? -10.057 1.545 0.960 1.00 83.50 83 ILE A C 1
ATOM 662 O O . ILE A 1 83 ? -10.941 2.375 0.727 1.00 83.50 83 ILE A O 1
ATOM 666 N N . LYS A 1 84 ? -10.113 0.753 2.034 1.00 81.56 84 LYS A N 1
ATOM 667 C CA . LYS A 1 84 ? -11.210 0.796 3.003 1.00 81.56 84 LYS A CA 1
ATOM 668 C C . LYS A 1 84 ? -11.292 2.150 3.696 1.00 81.56 84 LYS A C 1
ATOM 670 O O . LYS A 1 84 ? -12.385 2.698 3.786 1.00 81.56 84 LYS A O 1
ATOM 675 N N . GLU A 1 85 ? -10.175 2.698 4.161 1.00 73.44 85 GLU A N 1
ATOM 676 C CA . GLU A 1 85 ? -10.117 4.002 4.832 1.00 73.44 85 GLU A CA 1
ATOM 677 C C . GLU A 1 85 ? -10.518 5.144 3.890 1.00 73.44 85 GLU A C 1
ATOM 679 O O . GLU A 1 85 ? -11.366 5.968 4.233 1.00 73.44 85 GLU A O 1
ATOM 684 N N . LEU A 1 86 ? -9.988 5.149 2.667 1.00 67.81 86 LEU A N 1
ATOM 685 C CA . LEU A 1 86 ? -10.270 6.188 1.679 1.00 67.81 86 LEU A CA 1
ATOM 686 C C . LEU A 1 86 ? -11.709 6.101 1.139 1.00 67.81 86 LEU A C 1
ATOM 688 O O . LEU A 1 86 ? -12.337 7.133 0.912 1.00 67.81 86 LEU A O 1
ATOM 692 N N . SER A 1 87 ? -12.278 4.897 1.012 1.00 64.06 87 SER A N 1
ATOM 693 C CA . SER A 1 87 ? -13.688 4.701 0.632 1.00 64.06 87 SER A CA 1
ATOM 694 C C . SER A 1 87 ? -14.681 5.019 1.755 1.00 64.06 87 SER A C 1
ATOM 696 O O . SER A 1 87 ? -15.838 5.336 1.473 1.00 64.06 87 SER A O 1
ATOM 698 N N . THR A 1 88 ? -14.256 4.991 3.025 1.0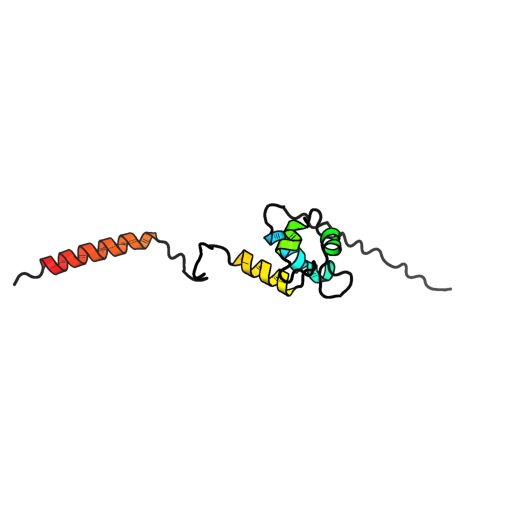0 53.56 88 THR A N 1
ATOM 699 C CA . THR A 1 88 ? -15.113 5.380 4.163 1.00 53.56 88 THR A CA 1
ATOM 700 C C . THR A 1 88 ? -15.039 6.862 4.528 1.00 53.56 88 THR A C 1
ATOM 702 O O . THR A 1 88 ? -15.832 7.323 5.355 1.00 53.56 88 THR A O 1
ATOM 705 N N . CYS A 1 89 ? -14.159 7.652 3.909 1.00 50.00 89 CYS A N 1
ATOM 706 C CA . CYS A 1 89 ? -13.918 9.023 4.347 1.00 50.00 89 CYS A CA 1
ATOM 707 C C . CYS A 1 89 ? -14.847 10.049 3.673 1.00 50.00 89 CYS A C 1
ATOM 709 O O . CYS A 1 89 ? -14.487 10.756 2.737 1.00 50.00 89 CYS A O 1
ATOM 711 N N . GLY A 1 90 ? -16.067 10.145 4.209 1.00 45.62 90 GLY A N 1
ATOM 712 C CA . GLY A 1 90 ? -16.966 11.290 4.036 1.00 45.62 90 GLY A CA 1
ATOM 713 C C . GLY A 1 90 ? -16.961 12.283 5.206 1.00 45.62 90 GLY A C 1
ATOM 714 O O . GLY A 1 90 ? -17.583 13.335 5.097 1.00 45.62 90 GLY A O 1
ATOM 715 N N . SER A 1 91 ? -16.286 12.003 6.327 1.00 42.47 91 SER A N 1
ATOM 716 C CA . SER A 1 91 ? -16.135 12.983 7.413 1.00 42.47 91 SER A CA 1
ATOM 717 C C . SER A 1 91 ? -15.138 12.528 8.475 1.00 42.47 91 SER A C 1
ATOM 719 O O . SER A 1 91 ? -15.432 11.619 9.251 1.00 42.47 91 SER A O 1
ATOM 721 N N . GLN A 1 92 ? -14.023 13.247 8.600 1.00 40.56 92 GLN A N 1
ATOM 722 C CA . GLN A 1 92 ? -13.239 13.267 9.830 1.00 40.56 92 GLN A CA 1
ATOM 723 C C . GLN A 1 92 ? -13.010 14.714 10.291 1.00 40.56 92 GLN A C 1
ATOM 725 O O . GLN A 1 92 ? -11.994 15.338 10.017 1.00 40.56 92 GLN A O 1
ATOM 730 N N . LEU A 1 93 ? -13.998 15.223 11.028 1.00 42.53 93 LEU A N 1
ATOM 731 C CA . LEU A 1 93 ? -13.818 16.101 12.189 1.00 42.53 93 LEU A CA 1
ATOM 732 C C . LEU A 1 93 ? -14.370 15.277 13.373 1.00 42.53 93 LEU A C 1
ATOM 734 O O . LEU A 1 93 ? -15.577 15.203 13.555 1.00 42.53 93 LEU A O 1
ATOM 738 N N . GLN A 1 94 ? -13.586 14.316 13.878 1.00 50.34 94 GLN A N 1
ATOM 739 C CA . GLN A 1 94 ? -12.709 14.381 15.063 1.00 50.34 94 GLN A CA 1
ATOM 740 C C . GLN A 1 94 ? -13.493 14.104 16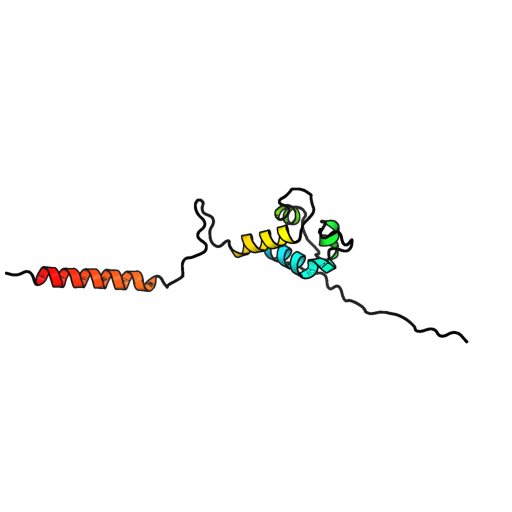.363 1.00 50.34 94 GLN A C 1
ATOM 742 O O . GLN A 1 94 ? -14.162 14.983 16.893 1.00 50.34 94 GLN A O 1
ATOM 747 N N . ARG A 1 95 ? -13.357 12.874 16.890 1.00 42.94 95 ARG A N 1
ATOM 748 C CA . ARG A 1 95 ? -14.289 12.138 17.782 1.00 42.94 95 ARG A CA 1
ATOM 749 C C . ARG A 1 95 ? -15.379 11.382 17.015 1.00 42.94 95 ARG A C 1
ATOM 751 O O . ARG A 1 95 ? -16.226 11.993 16.388 1.00 42.94 95 ARG A O 1
ATOM 758 N N . GLY A 1 96 ? -15.374 10.056 17.167 1.00 49.81 96 GLY A N 1
ATOM 759 C CA . GLY A 1 96 ? -16.498 9.167 16.858 1.00 49.81 96 GLY A CA 1
ATOM 760 C C . GLY A 1 96 ? -16.910 9.138 15.387 1.00 49.81 96 GLY A C 1
ATOM 761 O O . GLY A 1 96 ? -17.831 9.839 14.987 1.00 49.81 96 GLY A O 1
ATOM 762 N N . CYS A 1 97 ? -16.283 8.285 14.582 1.00 42.31 97 CYS A N 1
ATOM 763 C CA . CYS A 1 97 ? -16.699 8.117 13.192 1.00 42.31 97 CYS A CA 1
ATOM 764 C C . CYS A 1 97 ? -17.846 7.096 13.115 1.00 42.31 97 CYS A C 1
ATOM 766 O O . CYS A 1 97 ? -17.629 5.891 13.226 1.00 42.31 97 CYS A O 1
ATOM 768 N N . SER A 1 98 ? -19.075 7.600 12.965 1.00 39.72 98 SER A N 1
ATOM 769 C CA . SER A 1 98 ? -20.253 6.808 12.599 1.00 39.72 98 SER A CA 1
ATOM 770 C C . SER A 1 98 ? -20.319 6.675 11.080 1.00 39.72 98 SER A C 1
ATOM 772 O O . SER A 1 98 ? -20.666 7.627 10.383 1.00 39.72 98 SER A O 1
ATOM 774 N N . CYS A 1 99 ? -20.046 5.483 10.558 1.00 43.75 99 CYS A N 1
ATOM 775 C CA . CYS A 1 99 ? -20.397 5.094 9.195 1.00 43.75 99 CYS A CA 1
ATOM 776 C C . CYS A 1 99 ? -21.840 4.562 9.153 1.00 43.75 99 CYS A C 1
ATOM 778 O O . CYS A 1 99 ? -22.085 3.413 8.806 1.00 43.75 99 CYS A O 1
ATOM 780 N N . ALA A 1 100 ? -22.801 5.402 9.549 1.00 53.78 100 ALA A N 1
ATOM 781 C CA . ALA A 1 100 ? -24.221 5.255 9.233 1.00 53.78 100 ALA A CA 1
ATOM 782 C C . ALA A 1 100 ? -24.999 6.496 9.696 1.00 53.78 100 ALA A C 1
ATOM 784 O O . ALA A 1 100 ? -25.243 6.670 10.888 1.00 53.78 100 ALA A O 1
ATOM 785 N N . VAL A 1 101 ? -25.471 7.326 8.764 1.00 42.12 101 VAL A N 1
ATOM 786 C CA . VAL A 1 101 ? -26.825 7.886 8.872 1.00 42.12 101 VAL A CA 1
ATOM 787 C C . VAL A 1 101 ? -27.312 8.299 7.486 1.00 42.12 101 VAL A C 1
ATOM 789 O O . VAL A 1 101 ? -26.662 9.044 6.758 1.00 42.12 101 VAL A O 1
ATOM 792 N N . ASN A 1 102 ? -28.451 7.721 7.117 1.00 48.97 102 ASN A N 1
ATOM 793 C CA . ASN A 1 102 ? -29.147 7.905 5.854 1.00 48.97 102 ASN A CA 1
ATOM 794 C C . ASN A 1 102 ? -29.315 9.389 5.508 1.00 48.97 102 ASN A C 1
ATOM 796 O O . ASN A 1 102 ? -29.825 10.159 6.324 1.00 48.97 102 ASN A O 1
ATOM 800 N N . ARG A 1 103 ? -29.019 9.762 4.257 1.00 49.00 103 ARG A N 1
ATOM 801 C CA . ARG A 1 103 ? -29.555 10.987 3.651 1.00 49.00 103 ARG A CA 1
ATOM 802 C C . ARG A 1 103 ? -31.045 10.768 3.376 1.00 49.00 103 ARG A C 1
ATOM 804 O O . ARG A 1 103 ? -31.463 10.589 2.240 1.00 49.00 103 ARG A O 1
ATOM 811 N N . VAL A 1 104 ? -31.846 10.731 4.437 1.00 56.12 104 VAL A N 1
ATOM 812 C CA . VAL A 1 104 ? -33.267 11.051 4.324 1.00 56.12 104 VAL A CA 1
ATOM 813 C C . VAL A 1 104 ? -33.290 12.555 4.116 1.00 56.12 104 VAL A C 1
ATOM 815 O O . VAL A 1 104 ? -32.782 13.303 4.951 1.00 56.12 104 VAL A O 1
ATOM 818 N N . GLU A 1 105 ? -33.737 12.981 2.943 1.00 48.75 105 GLU A N 1
ATOM 819 C CA . GLU A 1 105 ? -33.640 14.369 2.524 1.00 48.75 105 GLU A CA 1
ATOM 820 C C . GLU A 1 105 ? -34.262 15.306 3.570 1.00 48.75 105 GLU A C 1
ATOM 822 O O . GLU A 1 105 ? -35.418 15.169 3.972 1.00 48.75 105 GLU A O 1
ATOM 827 N N . THR A 1 106 ? -33.465 16.269 4.023 1.00 51.84 106 THR A N 1
ATOM 828 C CA . THR A 1 106 ? -33.756 17.191 5.128 1.00 51.84 106 THR A CA 1
ATOM 829 C C . THR A 1 106 ? -34.957 18.111 4.882 1.00 51.84 106 THR A C 1
ATOM 831 O O . THR A 1 106 ? -35.385 18.797 5.806 1.00 51.84 106 THR A O 1
ATOM 834 N N . TRP A 1 107 ? -35.557 18.097 3.684 1.00 56.19 107 TRP A N 1
ATOM 835 C CA . TRP A 1 107 ? -36.739 18.899 3.347 1.00 56.19 107 TRP A CA 1
ATOM 836 C C . TRP A 1 107 ? -37.977 18.566 4.188 1.00 56.19 107 TRP A C 1
AT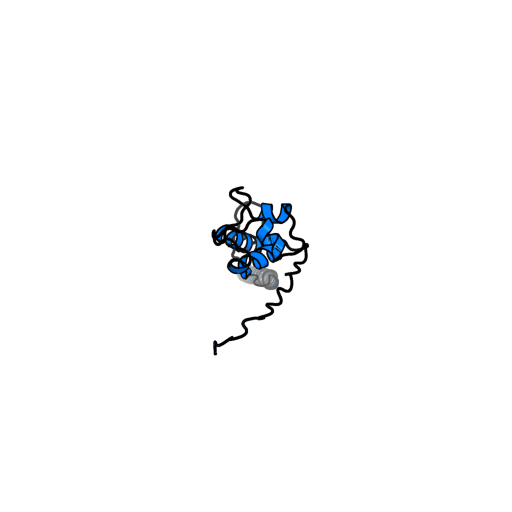OM 838 O O . TRP A 1 107 ? -38.845 19.417 4.337 1.00 56.19 107 TRP A O 1
ATOM 848 N N . ILE A 1 108 ? -38.071 17.365 4.771 1.00 59.06 108 ILE A N 1
ATOM 849 C CA . ILE A 1 108 ? -39.247 16.953 5.562 1.00 59.06 108 ILE A CA 1
ATOM 850 C C . ILE A 1 108 ? -39.191 17.505 7.003 1.00 59.06 108 ILE A C 1
ATOM 852 O O . ILE A 1 108 ? -40.225 17.604 7.667 1.00 59.06 108 ILE A O 1
ATOM 856 N N . SER A 1 109 ? -38.012 17.924 7.484 1.00 61.34 109 SER A N 1
ATOM 857 C CA . SER A 1 109 ? -37.826 18.412 8.862 1.00 61.34 109 SER A CA 1
ATOM 858 C C . SER A 1 109 ? -38.687 19.643 9.166 1.00 61.34 109 SER A C 1
ATOM 860 O O . SER A 1 109 ? -39.341 19.708 10.210 1.00 61.34 109 SER A O 1
ATOM 862 N N . ASP A 1 110 ? -38.764 20.583 8.225 1.00 65.12 110 ASP A N 1
ATOM 863 C CA . ASP A 1 110 ? -39.490 21.839 8.431 1.00 65.12 110 ASP A CA 1
ATOM 864 C C . ASP A 1 110 ? -41.012 21.640 8.375 1.00 65.12 110 ASP A C 1
ATOM 866 O O . ASP A 1 110 ? -41.752 22.232 9.163 1.00 65.12 110 ASP A O 1
AT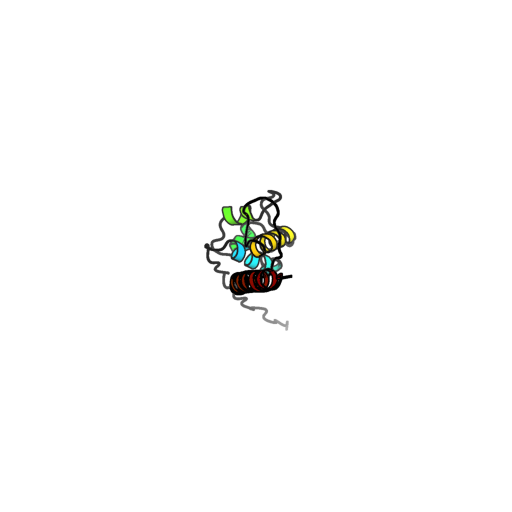OM 870 N N . PHE A 1 111 ? -41.498 20.737 7.516 1.00 68.12 111 PHE A N 1
ATOM 871 C CA . PHE A 1 111 ? -42.929 20.423 7.433 1.00 68.12 111 PHE A CA 1
ATOM 872 C C . PHE A 1 111 ? -43.445 19.719 8.691 1.00 68.12 111 PHE A C 1
ATOM 874 O O . PHE A 1 111 ? -44.547 20.021 9.153 1.00 68.12 111 PHE A O 1
ATOM 881 N N . ILE A 1 112 ? -42.649 18.821 9.280 1.00 73.19 112 ILE A N 1
ATOM 882 C CA . ILE A 1 112 ? -43.013 18.134 10.525 1.00 73.19 112 ILE A CA 1
ATOM 883 C C . ILE A 1 112 ? -43.094 19.137 11.686 1.00 73.19 112 ILE A C 1
ATOM 885 O O . ILE A 1 112 ? -44.070 19.120 12.439 1.00 73.19 112 ILE A O 1
ATOM 889 N N . ALA A 1 113 ? -42.132 20.057 11.805 1.00 70.06 113 ALA A N 1
ATOM 890 C CA . ALA A 1 113 ? -42.129 21.074 12.858 1.00 70.06 113 ALA A CA 1
ATOM 891 C C . ALA A 1 113 ? -43.343 22.020 12.775 1.00 70.06 113 ALA A C 1
ATOM 893 O O . ALA A 1 113 ? -43.978 22.315 13.792 1.00 70.06 113 ALA A O 1
ATOM 894 N N . ILE A 1 114 ? -43.716 22.449 11.565 1.00 71.69 114 ILE A N 1
ATOM 895 C CA . ILE A 1 114 ? -44.889 23.309 11.344 1.00 71.69 114 ILE A CA 1
ATOM 896 C C . ILE A 1 114 ? -46.190 22.566 11.688 1.00 71.69 114 ILE A C 1
ATOM 898 O O . ILE A 1 114 ? -47.066 23.133 12.350 1.00 71.69 114 ILE A O 1
ATOM 902 N N . LEU A 1 115 ? -46.312 21.289 11.307 1.00 72.62 115 LEU A N 1
ATOM 903 C CA . LEU A 1 115 ? -47.484 20.469 11.633 1.00 72.62 115 LEU A CA 1
ATOM 904 C C . LEU A 1 115 ? -47.623 20.222 13.142 1.00 72.62 115 LEU A C 1
ATOM 906 O O . LEU A 1 115 ? -48.734 20.312 13.672 1.00 72.62 115 LEU A O 1
ATOM 910 N N . PHE A 1 116 ? -46.522 19.987 13.860 1.00 73.31 116 PHE A N 1
ATOM 911 C CA . PHE A 1 116 ? -46.557 19.878 15.322 1.00 73.31 116 PHE A CA 1
ATOM 912 C C . PHE A 1 116 ? -46.928 21.208 15.997 1.00 73.31 116 PHE A C 1
ATOM 914 O O . PHE A 1 116 ? -47.695 21.215 16.957 1.00 73.31 116 PHE A O 1
ATOM 921 N N . SER A 1 117 ? -46.479 22.351 15.473 1.00 77.62 117 SER A N 1
ATOM 922 C CA . SER A 1 117 ? -46.840 23.664 16.028 1.00 77.62 117 SER A CA 1
ATOM 923 C C . SER A 1 117 ? -48.340 23.977 15.887 1.00 77.62 117 SER A C 1
ATOM 925 O O . SER A 1 117 ? -48.992 24.359 16.862 1.00 77.62 117 SER A O 1
ATOM 927 N N . MET A 1 118 ? -48.926 23.746 14.706 1.00 75.38 118 MET A N 1
ATOM 928 C CA . MET A 1 118 ? -50.358 23.979 14.456 1.00 75.38 118 MET A CA 1
ATOM 929 C C . MET A 1 118 ? -51.265 23.034 15.254 1.00 75.38 118 MET A C 1
ATOM 931 O O . MET A 1 118 ? -52.309 23.448 15.761 1.00 75.38 118 MET A O 1
ATOM 935 N N . THR A 1 119 ? -50.866 21.770 15.406 1.00 76.75 119 THR A N 1
ATOM 936 C CA . THR A 1 119 ? -51.643 20.785 16.176 1.00 76.75 119 THR A CA 1
ATOM 937 C C . THR A 1 119 ? -51.662 21.103 17.672 1.00 76.75 119 THR A C 1
ATOM 939 O O . THR A 1 119 ? -52.716 20.975 18.296 1.00 76.75 119 THR A O 1
ATOM 942 N N . ILE A 1 120 ? -50.560 21.608 18.238 1.00 77.25 120 ILE A N 1
ATOM 943 C CA . ILE A 1 120 ? -50.504 22.062 19.639 1.00 77.25 120 ILE A CA 1
ATOM 944 C C . ILE A 1 120 ? -51.428 23.267 19.870 1.00 77.25 120 ILE A C 1
ATOM 946 O O . ILE A 1 120 ? -52.171 23.287 20.853 1.00 77.25 120 ILE A O 1
ATOM 950 N N . LEU A 1 121 ? -51.447 24.244 18.956 1.00 68.12 121 LEU A N 1
ATOM 951 C CA . LEU A 1 121 ? -52.323 25.418 19.072 1.00 68.12 121 LEU A CA 1
ATOM 952 C C . LEU A 1 121 ? -53.815 25.045 19.015 1.00 68.12 121 LEU A C 1
ATOM 954 O O . LEU A 1 121 ? -54.613 25.594 19.776 1.00 68.12 121 LEU A O 1
ATOM 958 N N . LEU A 1 122 ? -54.196 24.075 18.179 1.00 68.88 122 LEU A N 1
ATOM 959 C CA . LEU A 1 122 ? -55.573 23.566 18.113 1.00 68.88 122 LEU A CA 1
ATOM 960 C C . LEU A 1 122 ? -55.977 22.782 19.373 1.00 68.88 122 LEU A C 1
ATOM 962 O O . LEU A 1 122 ? -57.121 22.891 19.827 1.00 68.88 122 LEU A O 1
ATOM 966 N N . PHE A 1 123 ? -55.042 22.036 19.969 1.00 66.06 123 PHE A N 1
ATOM 967 C CA . PHE A 1 123 ? -55.281 21.309 21.217 1.00 66.06 123 PHE A CA 1
ATOM 968 C C . PHE A 1 123 ? -55.413 22.254 22.420 1.00 66.06 123 PHE A C 1
ATOM 970 O O . PHE A 1 123 ? -56.323 22.087 23.230 1.00 66.06 123 PHE A O 1
ATOM 977 N N . MET A 1 124 ? -54.575 23.293 22.512 1.00 61.94 124 MET A N 1
ATOM 978 C CA . MET A 1 124 ? -54.671 24.308 23.572 1.00 61.94 124 MET A CA 1
ATOM 979 C C . MET A 1 124 ? -55.902 25.212 23.411 1.00 61.94 124 MET A C 1
ATOM 981 O O . MET A 1 124 ? -56.504 25.603 24.408 1.00 61.94 124 MET A O 1
ATOM 985 N N . GLY A 1 125 ? -56.327 25.500 22.176 1.00 59.47 125 GLY A N 1
ATOM 986 C CA . GLY A 1 125 ? -57.540 26.276 21.889 1.00 59.47 125 GLY A CA 1
ATOM 987 C C . GLY A 1 125 ? -58.859 25.551 22.194 1.00 59.47 125 GLY A C 1
ATOM 988 O O . GLY A 1 125 ? -59.893 26.206 22.317 1.00 59.47 125 GLY A O 1
ATOM 989 N N . SER A 1 126 ? -58.833 24.222 22.352 1.00 59.53 126 SER A N 1
ATOM 990 C CA . SER A 1 126 ? -60.016 23.405 22.672 1.00 59.53 126 SER A CA 1
ATOM 991 C C . SER A 1 126 ? -60.184 23.113 24.170 1.00 59.53 126 SER A C 1
ATOM 993 O O . SER A 1 126 ? -61.217 22.579 24.575 1.00 59.53 126 SER A O 1
ATOM 995 N N . VAL A 1 127 ? -59.229 23.507 25.023 1.00 59.56 127 VAL A N 1
ATOM 996 C CA . VAL A 1 127 ? -59.393 23.466 26.487 1.00 59.56 127 VAL A CA 1
ATOM 997 C C . VAL A 1 127 ? -60.154 24.717 26.928 1.00 59.56 127 VAL A C 1
ATOM 999 O O . VAL A 1 127 ? -59.606 25.662 27.487 1.00 59.56 127 VAL A O 1
ATOM 1002 N N . LYS A 1 128 ? -61.456 24.739 26.638 1.00 58.44 128 LYS A N 1
ATOM 1003 C CA . LYS A 1 128 ? -62.402 25.652 27.279 1.00 58.44 128 LYS A CA 1
ATOM 1004 C C . LYS A 1 128 ? -63.484 24.820 27.956 1.00 58.44 128 LYS A C 1
ATOM 1006 O O . LYS A 1 128 ? -64.511 24.512 27.354 1.00 58.44 128 LYS A O 1
ATOM 1011 N N . LYS A 1 129 ? -63.230 24.454 29.211 1.00 52.00 129 LYS A N 1
ATOM 1012 C CA . LYS A 1 129 ? -64.277 24.202 30.197 1.00 52.00 129 LYS A CA 1
ATOM 1013 C C . LYS A 1 129 ? -63.783 24.567 31.586 1.00 52.00 129 LYS A C 1
ATOM 1015 O O . LYS A 1 129 ? -62.673 24.115 31.931 1.00 52.00 129 LYS A O 1
#

pLDDT: mean 70.56, std 17.6, range [37.81, 93.12]